Protein AF-X0VGZ4-F1 (afdb_monomer_lite)

Foldseek 3Di:
DDDDLVCVVVPPCPLVCLQQCLDCCDQNPVHVVVVVPDDHDPPVVSVVSNVCSVVVPDDDD

Sequence (61 aa):
FYVKKAHVGKVTGIREFLSEFTNEAAFGEDGYLAEKGLIPMPEVDRKAWHIKVKALQPLAM

Structure (mmCIF, N/CA/C/O backbone):
data_AF-X0VGZ4-F1
#
_entry.id   AF-X0VGZ4-F1
#
loop_
_atom_site.group_PDB
_atom_site.id
_atom_site.type_symbol
_atom_site.label_atom_id
_atom_site.label_alt_id
_atom_site.label_comp_id
_atom_site.label_asym_id
_atom_site.label_entity_id
_atom_site.label_seq_id
_atom_site.pdbx_PDB_ins_code
_atom_site.Cartn_x
_atom_site.Cartn_y
_atom_site.Cartn_z
_atom_site.occupancy
_atom_site.B_iso_or_equiv
_atom_site.auth_seq_id
_atom_site.auth_comp_id
_atom_site.auth_asym_id
_atom_site.auth_atom_id
_atom_site.pdbx_PDB_model_num
ATOM 1 N N . PHE A 1 1 ? 5.036 -2.875 3.128 1.00 79.38 1 PHE A N 1
ATOM 2 C CA . PHE A 1 1 ? 4.461 -2.373 4.398 1.00 79.38 1 PHE A CA 1
ATOM 3 C C . PHE A 1 1 ? 3.374 -3.345 4.876 1.00 79.38 1 PHE A C 1
ATOM 5 O O . PHE A 1 1 ? 2.924 -4.150 4.070 1.00 79.38 1 PHE A O 1
ATOM 12 N N . TYR A 1 2 ? 2.977 -3.316 6.155 1.00 88.62 2 TYR A N 1
ATOM 13 C CA . TYR A 1 2 ? 1.957 -4.213 6.733 1.00 88.62 2 TYR A CA 1
ATOM 14 C C . TYR A 1 2 ? 0.849 -3.404 7.414 1.00 88.62 2 TYR A C 1
ATOM 16 O O . TYR A 1 2 ? 1.135 -2.439 8.121 1.00 88.62 2 TYR A O 1
ATOM 24 N N . VAL A 1 3 ? -0.409 -3.817 7.233 1.00 90.94 3 VAL A N 1
ATOM 25 C CA . VAL A 1 3 ? -1.578 -3.205 7.878 1.00 90.94 3 VAL A CA 1
ATOM 26 C C . VAL A 1 3 ? -2.443 -4.292 8.505 1.00 90.94 3 VAL A C 1
ATOM 28 O O . VAL A 1 3 ? -2.759 -5.302 7.878 1.00 90.94 3 VAL A O 1
ATOM 31 N N . LYS A 1 4 ? -2.872 -4.072 9.752 1.00 9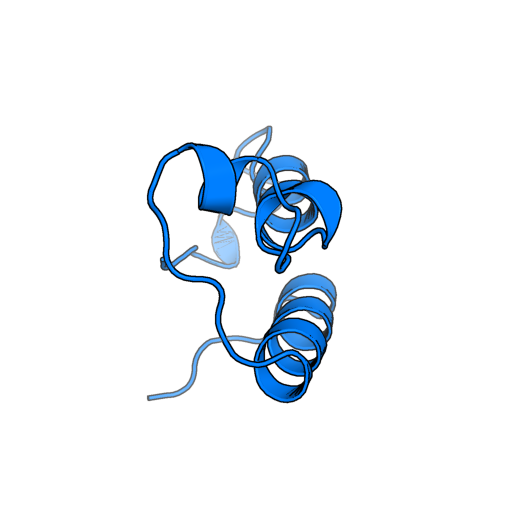2.62 4 LYS A N 1
ATOM 32 C CA . LYS A 1 4 ? -3.822 -4.960 10.430 1.00 92.62 4 LYS A CA 1
ATOM 33 C C . LYS A 1 4 ? -5.225 -4.727 9.877 1.00 92.62 4 LYS A C 1
ATOM 35 O O . LYS A 1 4 ? -5.788 -3.650 10.066 1.00 92.62 4 LYS A O 1
ATOM 40 N N . LYS A 1 5 ? -5.837 -5.760 9.289 1.00 91.56 5 LYS A N 1
ATOM 41 C CA . LYS A 1 5 ? -7.226 -5.705 8.790 1.00 91.56 5 LYS A CA 1
ATOM 42 C C . LYS A 1 5 ? -8.218 -5.203 9.846 1.00 91.56 5 LYS A C 1
ATOM 44 O O . LYS A 1 5 ? -9.118 -4.441 9.521 1.00 91.56 5 LYS A O 1
ATOM 49 N N . ALA A 1 6 ? -8.010 -5.561 11.116 1.00 92.69 6 ALA A N 1
ATOM 50 C CA . ALA A 1 6 ? -8.853 -5.138 12.235 1.00 92.69 6 ALA A CA 1
ATOM 51 C C . ALA A 1 6 ? -8.894 -3.613 12.468 1.00 92.69 6 ALA A C 1
ATOM 53 O O . ALA A 1 6 ? -9.782 -3.145 13.179 1.00 92.69 6 ALA A O 1
ATOM 54 N N . HIS A 1 7 ? -7.945 -2.848 11.917 1.00 93.50 7 HIS A N 1
ATOM 55 C CA . HIS A 1 7 ? -7.905 -1.387 12.042 1.00 93.50 7 HIS A CA 1
ATOM 56 C C . HIS A 1 7 ? -8.686 -0.673 10.932 1.00 93.50 7 HIS A C 1
ATOM 58 O O . HIS A 1 7 ? -9.032 0.496 11.094 1.00 93.50 7 HIS A O 1
ATOM 64 N N . VAL A 1 8 ? -9.002 -1.355 9.828 1.00 90.81 8 VAL A N 1
ATOM 65 C CA . VAL A 1 8 ? -9.783 -0.770 8.733 1.00 90.81 8 VAL A CA 1
ATOM 66 C C . VAL A 1 8 ? -11.198 -0.478 9.239 1.00 90.81 8 VAL A C 1
ATOM 68 O O . VAL A 1 8 ? -11.903 -1.389 9.665 1.00 90.81 8 VAL A O 1
ATOM 71 N N . GLY A 1 9 ? -11.602 0.794 9.225 1.00 88.12 9 GLY A N 1
ATOM 72 C CA . GLY A 1 9 ? -12.904 1.246 9.736 1.00 88.12 9 GLY A CA 1
ATOM 73 C C . GLY A 1 9 ? -12.963 1.494 11.250 1.00 88.12 9 GLY A C 1
ATOM 74 O O . GLY A 1 9 ? -13.974 1.995 11.727 1.00 88.12 9 GLY A O 1
ATOM 75 N N . LYS A 1 10 ? -11.894 1.190 12.003 1.00 94.25 10 LYS A N 1
ATOM 76 C CA . LYS A 1 10 ? -11.734 1.608 13.413 1.00 94.25 10 LYS A CA 1
ATOM 77 C C . LYS A 1 10 ? -10.786 2.789 13.557 1.00 94.25 10 LYS A C 1
ATOM 79 O O . LYS A 1 10 ? -10.997 3.656 14.395 1.00 94.25 10 LYS A O 1
ATOM 84 N N . VAL A 1 11 ? -9.728 2.789 12.751 1.00 93.75 11 VAL A N 1
ATOM 85 C CA . VAL A 1 11 ? -8.768 3.883 12.660 1.00 93.75 11 VAL A CA 1
ATOM 86 C C . VAL A 1 11 ? -9.079 4.656 11.387 1.00 93.75 11 VAL A C 1
ATOM 88 O O . VAL A 1 11 ? -9.043 4.101 10.284 1.00 93.75 11 VAL A O 1
ATOM 91 N N . THR A 1 12 ? -9.411 5.931 11.554 1.00 94.44 12 THR A N 1
ATOM 92 C CA . THR A 1 12 ? -9.680 6.860 10.455 1.00 94.44 12 THR A CA 1
ATOM 93 C C . THR A 1 12 ? -8.464 6.957 9.534 1.00 94.44 12 THR A C 1
ATOM 95 O O . THR A 1 12 ? -7.330 6.996 10.008 1.00 94.44 12 THR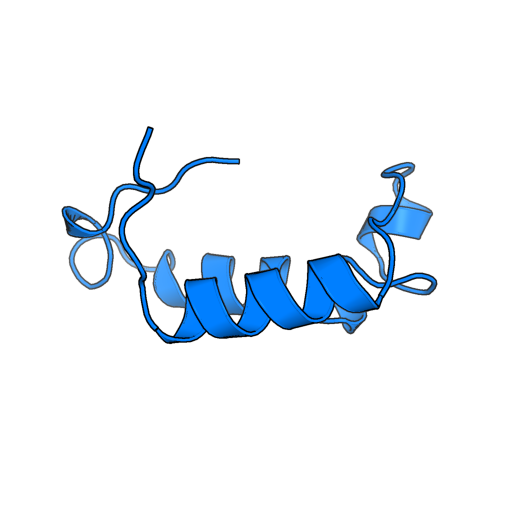 A O 1
ATOM 98 N N . GLY A 1 13 ? -8.683 6.984 8.219 1.00 93.06 13 GLY A N 1
ATOM 99 C CA . GLY A 1 13 ? -7.616 7.188 7.238 1.00 93.06 13 GLY A CA 1
ATOM 100 C C . GLY A 1 13 ? -6.907 5.916 6.768 1.00 93.06 13 GLY A C 1
ATOM 101 O O . GLY A 1 13 ? -6.173 5.973 5.787 1.00 93.06 13 GLY A O 1
ATOM 102 N N . ILE A 1 14 ? -7.102 4.754 7.409 1.00 94.44 14 ILE A N 1
ATOM 103 C CA . ILE A 1 14 ? -6.422 3.516 6.977 1.00 94.44 14 ILE A CA 1
ATOM 104 C C . ILE A 1 14 ? -6.912 3.049 5.605 1.00 94.44 14 ILE A C 1
ATOM 106 O O . ILE A 1 14 ? -6.114 2.572 4.800 1.00 94.44 14 ILE A O 1
ATOM 110 N N . ARG A 1 15 ? -8.216 3.157 5.327 1.00 92.00 15 ARG A N 1
ATOM 111 C CA . ARG A 1 15 ? -8.769 2.735 4.032 1.00 92.00 15 ARG A CA 1
ATOM 112 C C . ARG A 1 15 ? -8.270 3.649 2.914 1.00 92.00 15 ARG A C 1
ATOM 114 O O . ARG A 1 15 ? -7.903 3.163 1.848 1.00 92.00 15 ARG A O 1
ATOM 121 N N . GLU A 1 16 ? -8.233 4.943 3.186 1.00 94.06 16 GLU A N 1
ATOM 122 C C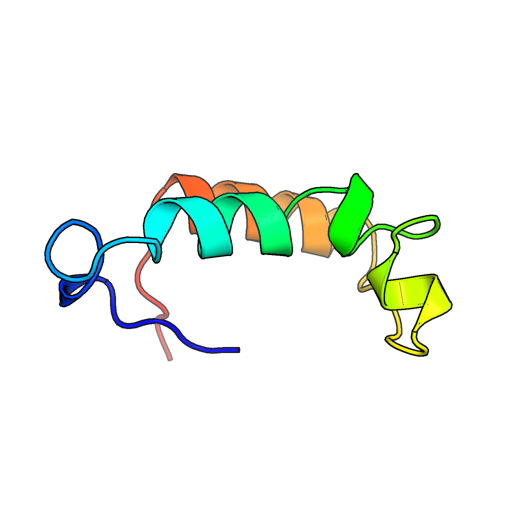A . GLU A 1 16 ? -7.767 5.991 2.287 1.00 94.06 16 GLU A CA 1
ATOM 123 C C . GLU A 1 16 ? -6.269 5.827 2.015 1.00 94.06 16 GLU A C 1
ATOM 125 O O . GLU A 1 16 ? -5.863 5.774 0.859 1.00 94.06 16 GLU A O 1
ATOM 130 N N . PHE A 1 17 ? -5.464 5.619 3.062 1.00 93.75 17 PHE A N 1
ATOM 131 C CA . PHE A 1 17 ? -4.032 5.342 2.944 1.00 93.75 17 PHE A CA 1
ATOM 132 C C . PHE A 1 17 ? -3.752 4.103 2.090 1.00 93.75 17 PHE A C 1
ATOM 134 O O . PHE A 1 17 ? -2.895 4.146 1.215 1.00 93.75 17 PHE A O 1
ATOM 141 N N . LEU A 1 18 ? -4.478 3.005 2.323 1.00 94.06 18 LEU A N 1
ATOM 142 C CA . LEU A 1 18 ? -4.336 1.783 1.532 1.00 94.06 18 LEU A CA 1
ATOM 143 C C . LEU A 1 18 ? -4.650 2.022 0.053 1.00 94.06 18 LEU A C 1
ATOM 145 O O . LEU A 1 18 ? -3.896 1.568 -0.800 1.00 94.06 18 LEU A O 1
ATOM 149 N N . SER A 1 19 ? -5.741 2.735 -0.238 1.00 92.88 19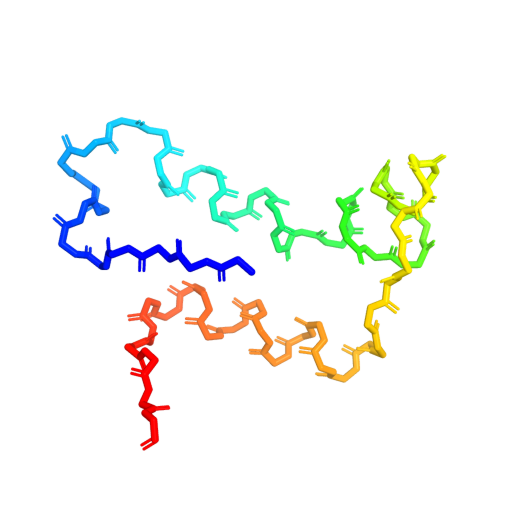 SER A N 1
ATOM 150 C CA . SER A 1 19 ? -6.142 3.041 -1.612 1.00 92.88 19 SER A CA 1
ATOM 151 C C . SER A 1 19 ? -5.147 3.955 -2.319 1.00 92.88 19 SER A C 1
ATOM 153 O O . SER A 1 19 ? -4.906 3.766 -3.507 1.00 92.88 19 SER A O 1
ATOM 155 N N . GLU A 1 20 ? -4.601 4.941 -1.609 1.00 94.38 20 GLU A N 1
ATOM 156 C CA . GLU A 1 20 ? -3.653 5.898 -2.174 1.00 94.38 20 GLU A CA 1
ATOM 157 C C . GLU A 1 20 ? -2.287 5.254 -2.394 1.00 94.38 20 GLU A C 1
ATOM 159 O O . GLU A 1 20 ? -1.726 5.337 -3.479 1.00 94.38 20 GLU A O 1
ATOM 164 N N . PHE A 1 21 ? -1.773 4.527 -1.401 1.00 93.50 21 PHE A N 1
ATOM 165 C CA . PHE A 1 21 ? -0.455 3.905 -1.496 1.00 93.50 21 PHE A CA 1
ATOM 166 C C . PHE A 1 21 ? -0.378 2.846 -2.607 1.00 93.50 21 PHE A C 1
ATOM 168 O O . PHE A 1 21 ? 0.693 2.640 -3.171 1.00 93.50 21 PHE A O 1
ATOM 175 N N . THR A 1 22 ? -1.490 2.173 -2.935 1.00 93.50 22 THR A N 1
ATOM 176 C CA . THR A 1 22 ? -1.554 1.222 -4.060 1.00 93.50 22 THR A CA 1
ATOM 177 C C . THR A 1 22 ? -2.124 1.812 -5.348 1.00 93.50 22 THR A C 1
ATOM 179 O O . THR A 1 22 ? -2.542 1.066 -6.234 1.00 93.50 22 THR A O 1
ATOM 182 N N . ASN A 1 23 ? -2.186 3.137 -5.462 1.00 93.88 23 ASN A N 1
ATOM 183 C CA . ASN A 1 23 ? -2.578 3.816 -6.690 1.00 93.88 23 ASN A CA 1
ATOM 184 C C . ASN A 1 23 ? -1.378 3.924 -7.643 1.00 93.88 23 ASN A C 1
ATOM 186 O O . ASN A 1 23 ? -0.269 4.206 -7.195 1.00 93.88 23 ASN A O 1
ATOM 190 N N . GLU A 1 24 ? -1.589 3.775 -8.955 1.00 92.75 24 GLU A N 1
ATOM 191 C CA . GLU A 1 24 ? -0.533 3.975 -9.964 1.00 92.75 24 GLU A CA 1
ATOM 192 C C . GLU A 1 24 ? 0.072 5.385 -9.885 1.00 92.75 24 GLU A C 1
ATOM 194 O O . GLU A 1 24 ? 1.279 5.531 -10.037 1.00 92.75 24 GLU A O 1
ATOM 199 N N . ALA A 1 25 ? -0.720 6.406 -9.533 1.00 94.00 25 ALA A N 1
ATOM 200 C CA . ALA A 1 25 ? -0.205 7.762 -9.308 1.00 94.00 25 ALA A CA 1
ATOM 201 C C . ALA A 1 25 ? 0.788 7.856 -8.129 1.00 94.00 25 ALA A C 1
ATOM 203 O O . ALA A 1 25 ? 1.603 8.775 -8.078 1.00 94.00 25 ALA A O 1
ATOM 204 N N . ALA A 1 26 ? 0.733 6.909 -7.186 1.00 94.94 26 ALA A N 1
ATOM 205 C CA . ALA A 1 26 ? 1.635 6.839 -6.046 1.00 94.94 26 ALA A CA 1
ATOM 206 C C . ALA A 1 26 ? 2.839 5.946 -6.325 1.00 94.94 26 ALA A C 1
ATOM 208 O O . ALA A 1 26 ? 3.968 6.427 -6.338 1.00 94.94 26 ALA A O 1
ATOM 209 N N . PHE A 1 27 ? 2.603 4.650 -6.531 1.00 94.06 27 PHE A N 1
ATOM 210 C CA . PHE A 1 27 ? 3.644 3.615 -6.572 1.00 94.06 27 PHE A CA 1
ATOM 211 C C . PHE A 1 27 ? 3.985 3.100 -7.981 1.00 94.06 27 PHE A C 1
ATOM 213 O O . PHE A 1 27 ? 4.701 2.103 -8.103 1.00 94.06 27 PHE A O 1
ATOM 220 N N . GLY A 1 28 ? 3.399 3.708 -9.019 1.00 93.06 28 GLY A N 1
ATOM 221 C CA . GLY A 1 28 ? 3.625 3.356 -10.417 1.00 93.06 28 GLY A CA 1
ATOM 222 C C . GLY A 1 28 ? 5.004 3.793 -10.900 1.00 93.06 28 GLY A C 1
ATOM 223 O O . GLY A 1 28 ? 5.764 4.403 -10.150 1.00 93.06 28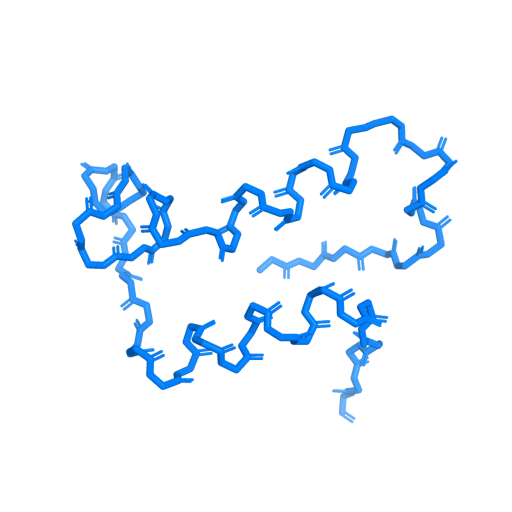 GLY A O 1
ATOM 224 N N . GLU A 1 29 ? 5.327 3.483 -12.157 1.00 92.00 29 GLU A N 1
ATOM 225 C CA . GLU A 1 29 ? 6.624 3.862 -12.744 1.00 92.00 29 GLU A CA 1
ATOM 226 C C . GLU A 1 29 ? 6.831 5.380 -12.764 1.00 92.00 29 GLU A C 1
ATOM 228 O O . GLU A 1 29 ? 7.888 5.851 -12.360 1.00 92.00 29 GLU A O 1
ATOM 233 N N . ASP A 1 30 ? 5.777 6.125 -13.100 1.00 91.69 30 ASP A N 1
ATOM 234 C CA . ASP A 1 30 ? 5.746 7.592 -13.075 1.00 91.69 30 ASP A CA 1
ATOM 235 C C . ASP A 1 30 ? 5.084 8.147 -11.795 1.00 91.69 30 ASP A C 1
ATOM 237 O O . ASP A 1 30 ? 4.571 9.265 -11.770 1.00 91.69 30 ASP A O 1
ATOM 241 N N . GLY A 1 31 ? 5.003 7.340 -10.732 1.00 93.12 31 GLY A N 1
ATOM 242 C CA . GLY A 1 31 ? 4.327 7.722 -9.494 1.00 93.12 31 GLY A CA 1
ATOM 243 C C . GLY A 1 31 ? 5.170 8.636 -8.601 1.00 93.12 31 GLY A C 1
ATOM 244 O O . GLY A 1 31 ? 6.401 8.576 -8.598 1.00 93.12 31 GLY A O 1
ATOM 245 N N . TYR A 1 32 ? 4.522 9.426 -7.739 1.00 95.38 32 TYR A N 1
ATOM 246 C CA . TYR A 1 32 ? 5.232 10.365 -6.852 1.00 95.38 32 TYR A CA 1
ATOM 247 C C . TYR A 1 32 ? 6.162 9.676 -5.836 1.00 95.38 32 TYR A C 1
ATOM 249 O O . TYR A 1 32 ? 7.004 10.325 -5.213 1.00 95.38 32 TYR A O 1
ATOM 257 N N . LEU A 1 33 ? 5.999 8.373 -5.587 1.00 93.62 33 LEU A N 1
ATOM 258 C CA . LEU A 1 33 ? 6.929 7.609 -4.758 1.00 93.62 33 LEU A CA 1
ATOM 259 C C . LEU A 1 33 ? 8.222 7.281 -5.507 1.00 93.62 33 LEU A C 1
ATOM 261 O O . LEU A 1 33 ? 9.279 7.260 -4.875 1.00 93.62 33 LEU A O 1
ATOM 265 N N . ALA A 1 34 ? 8.144 7.080 -6.823 1.00 94.25 34 ALA A N 1
ATOM 266 C CA . ALA A 1 34 ? 9.314 6.894 -7.670 1.00 94.25 34 ALA A CA 1
ATOM 267 C C . ALA A 1 34 ? 10.165 8.169 -7.708 1.00 94.25 34 ALA A C 1
ATOM 269 O O . ALA A 1 34 ? 11.372 8.114 -7.476 1.00 94.25 34 ALA A O 1
ATOM 270 N N . GLU A 1 35 ? 9.525 9.335 -7.839 1.00 92.88 35 GLU A N 1
ATOM 271 C CA . GLU A 1 35 ? 10.199 10.642 -7.756 1.00 92.88 35 GLU A CA 1
ATOM 272 C C . GLU A 1 35 ? 10.909 10.866 -6.411 1.00 92.88 35 GLU A C 1
ATOM 274 O O . GLU A 1 35 ? 11.942 11.530 -6.333 1.00 92.88 35 GLU A O 1
ATOM 279 N N . LYS A 1 36 ? 10.372 10.283 -5.333 1.00 93.94 36 LYS A N 1
ATOM 280 C CA . LYS A 1 36 ? 10.954 10.337 -3.983 1.00 93.94 36 LYS A CA 1
ATOM 281 C C . LYS A 1 36 ? 12.031 9.274 -3.739 1.00 93.94 36 LYS A C 1
ATOM 283 O O . LYS A 1 36 ? 12.509 9.152 -2.611 1.00 93.94 36 LYS A O 1
ATOM 288 N N . GLY A 1 37 ? 12.417 8.518 -4.767 1.00 93.88 37 GLY A N 1
ATOM 289 C CA . GLY A 1 37 ? 13.501 7.540 -4.718 1.00 93.88 37 GLY A CA 1
ATOM 290 C C . GLY A 1 37 ? 13.083 6.122 -4.324 1.00 93.88 37 GLY A C 1
ATOM 291 O O . GLY A 1 37 ? 13.956 5.307 -4.024 1.00 93.88 37 GLY A O 1
ATOM 292 N N . LEU A 1 38 ? 11.784 5.797 -4.306 1.00 93.62 38 LEU A N 1
ATOM 293 C CA . LEU A 1 38 ? 11.347 4.402 -4.184 1.00 93.62 38 LEU A CA 1
ATOM 294 C C . LEU A 1 38 ? 11.418 3.701 -5.542 1.00 93.62 38 LEU A C 1
ATOM 296 O O . LEU A 1 38 ? 11.097 4.278 -6.570 1.00 93.62 38 LEU A O 1
ATOM 300 N N . ILE A 1 39 ? 11.809 2.429 -5.544 1.00 94.12 39 ILE A N 1
ATOM 301 C CA . ILE A 1 39 ? 11.816 1.624 -6.766 1.00 94.12 39 ILE A CA 1
ATOM 302 C C . ILE A 1 39 ? 10.433 0.975 -6.917 1.00 94.12 39 ILE A C 1
ATOM 304 O O . ILE A 1 39 ? 10.030 0.213 -6.028 1.00 94.12 39 ILE A O 1
ATOM 308 N N . PRO A 1 40 ? 9.692 1.258 -8.001 1.00 93.81 40 PRO A N 1
ATOM 309 C CA . PRO A 1 40 ? 8.404 0.631 -8.247 1.00 93.81 40 PRO A CA 1
ATOM 310 C C . PRO A 1 40 ? 8.586 -0.868 -8.516 1.00 93.81 40 PRO A C 1
ATOM 312 O O . PRO A 1 40 ? 9.524 -1.303 -9.181 1.00 93.81 40 PRO A O 1
ATOM 315 N N . MET A 1 41 ? 7.667 -1.680 -7.990 1.00 92.25 41 MET A N 1
ATOM 316 C CA . MET A 1 41 ? 7.593 -3.106 -8.337 1.00 92.25 41 MET A CA 1
ATOM 317 C C . MET A 1 41 ? 7.173 -3.271 -9.806 1.00 92.25 41 MET A C 1
ATOM 319 O O . MET A 1 41 ? 6.546 -2.353 -10.333 1.00 92.25 41 MET A O 1
ATOM 323 N N . PRO A 1 42 ? 7.408 -4.426 -10.455 1.00 95.50 42 PRO A N 1
ATOM 324 C CA . PRO A 1 42 ? 6.879 -4.699 -11.791 1.00 95.50 42 PRO A CA 1
ATOM 325 C C . PRO A 1 42 ? 5.359 -4.500 -11.874 1.00 95.50 42 PRO A C 1
ATOM 327 O O . PRO A 1 42 ? 4.630 -4.777 -10.919 1.00 95.50 42 PRO A O 1
ATOM 330 N N . GLU A 1 43 ? 4.862 -4.058 -13.029 1.00 93.50 43 GLU A N 1
ATOM 331 C CA . GLU A 1 43 ? 3.442 -3.734 -13.242 1.00 93.50 43 GLU A CA 1
ATOM 332 C C . GLU A 1 43 ? 2.494 -4.886 -12.854 1.00 93.50 43 GLU A C 1
ATOM 334 O O . GLU A 1 43 ? 1.460 -4.668 -12.218 1.00 93.50 43 GLU A O 1
ATOM 339 N N . VAL A 1 44 ? 2.869 -6.125 -13.189 1.00 94.81 44 VAL A N 1
ATOM 340 C CA . VAL A 1 44 ? 2.093 -7.333 -12.863 1.00 94.81 44 VAL A CA 1
ATOM 341 C C . VAL A 1 44 ? 1.909 -7.476 -11.351 1.00 94.81 44 VAL A C 1
ATOM 343 O O . VAL A 1 44 ? 0.794 -7.717 -10.878 1.00 94.81 44 VAL A O 1
ATOM 346 N N . ASP A 1 45 ? 2.978 -7.259 -10.586 1.00 94.00 45 ASP A N 1
ATOM 347 C CA . ASP A 1 45 ? 2.945 -7.350 -9.130 1.00 94.00 45 ASP A CA 1
ATOM 348 C C . ASP A 1 45 ? 2.142 -6.197 -8.526 1.00 94.00 45 ASP A C 1
ATOM 350 O O . ASP A 1 45 ? 1.301 -6.431 -7.654 1.00 94.00 45 ASP A O 1
ATOM 354 N N . ARG A 1 46 ? 2.325 -4.960 -9.013 1.00 94.25 46 ARG A N 1
ATOM 355 C CA . ARG A 1 46 ? 1.554 -3.790 -8.546 1.00 94.25 46 ARG A CA 1
ATOM 356 C C . ARG A 1 46 ? 0.052 -3.994 -8.723 1.00 94.25 46 ARG A C 1
ATOM 358 O O . ARG A 1 46 ? -0.707 -3.811 -7.767 1.00 94.25 46 ARG A O 1
ATOM 365 N N . LYS A 1 47 ? -0.378 -4.464 -9.897 1.00 93.81 47 LYS A N 1
ATOM 366 C CA . LYS A 1 47 ? -1.788 -4.784 -10.179 1.00 93.81 47 LYS A CA 1
ATOM 367 C C . LYS A 1 47 ? -2.320 -5.875 -9.254 1.00 93.81 47 LYS A C 1
ATOM 369 O O . LYS A 1 47 ? -3.409 -5.725 -8.693 1.00 93.81 47 LYS A O 1
ATOM 374 N N . ALA A 1 48 ? -1.552 -6.945 -9.048 1.00 94.12 48 ALA A N 1
ATOM 375 C CA . ALA A 1 48 ? -1.932 -8.009 -8.124 1.00 94.12 48 ALA A CA 1
ATOM 376 C C . ALA A 1 48 ? -2.098 -7.475 -6.690 1.00 94.12 48 ALA A C 1
ATOM 378 O O . ALA A 1 48 ? -3.088 -7.785 -6.022 1.00 94.12 48 ALA A O 1
ATOM 379 N N . TRP A 1 49 ? -1.174 -6.635 -6.221 1.00 93.12 49 TRP A N 1
ATOM 380 C CA . TRP A 1 49 ? -1.243 -6.022 -4.894 1.00 93.12 49 TRP A CA 1
ATOM 381 C C . TRP A 1 49 ? -2.416 -5.054 -4.742 1.00 93.12 49 TRP A C 1
ATOM 383 O O . TRP A 1 49 ? -3.094 -5.106 -3.716 1.00 93.12 49 TRP A O 1
ATOM 393 N N . HIS A 1 50 ? -2.722 -4.244 -5.756 1.00 92.38 50 HIS A N 1
ATOM 394 C CA . HIS A 1 50 ? -3.897 -3.364 -5.750 1.00 92.38 50 HIS A CA 1
ATOM 395 C C . HIS A 1 50 ? -5.201 -4.145 -5.556 1.00 92.38 50 HIS A C 1
ATOM 397 O O . HIS A 1 50 ? -6.050 -3.773 -4.743 1.00 92.38 50 HIS A O 1
ATOM 403 N N . ILE A 1 51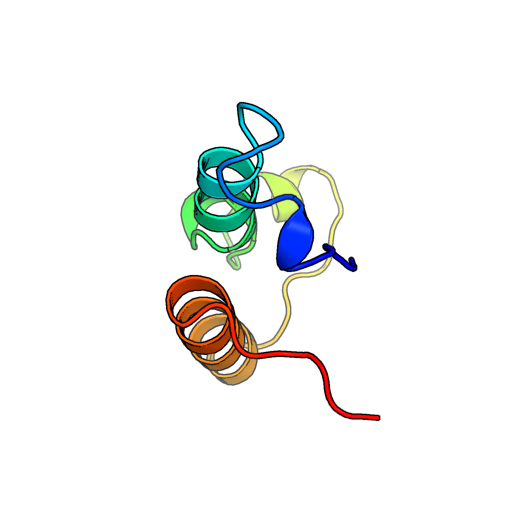 ? -5.343 -5.280 -6.249 1.00 93.62 51 ILE A N 1
ATOM 404 C CA . ILE A 1 51 ? -6.510 -6.162 -6.107 1.00 93.62 51 ILE A CA 1
ATOM 405 C C . ILE A 1 51 ? -6.572 -6.752 -4.691 1.00 93.62 51 ILE A C 1
ATOM 407 O O . ILE A 1 51 ? -7.623 -6.698 -4.047 1.00 93.62 51 ILE A O 1
ATOM 411 N N . LYS A 1 52 ? -5.446 -7.262 -4.173 1.00 93.31 52 LYS A N 1
ATOM 412 C CA . LYS A 1 52 ? -5.363 -7.831 -2.815 1.00 93.31 52 LYS A CA 1
ATOM 413 C C . LYS A 1 52 ? -5.724 -6.805 -1.737 1.00 93.31 52 LYS A C 1
ATOM 415 O O . LYS A 1 52 ? -6.446 -7.135 -0.793 1.00 93.31 52 LYS A O 1
ATOM 420 N N . VAL A 1 53 ? -5.256 -5.565 -1.883 1.00 93.12 53 VAL A N 1
ATOM 421 C CA . VAL A 1 53 ? -5.540 -4.467 -0.950 1.00 93.12 53 VAL A CA 1
ATOM 422 C C . VAL A 1 53 ? -7.009 -4.057 -1.011 1.00 93.12 53 VAL A C 1
ATOM 424 O O . VAL A 1 53 ? -7.643 -3.966 0.041 1.00 93.12 53 VAL A O 1
ATOM 427 N N . LYS A 1 54 ? -7.596 -3.918 -2.207 1.00 90.88 54 LYS A N 1
ATOM 428 C CA . LYS A 1 54 ? -9.042 -3.669 -2.360 1.00 90.88 54 LYS A CA 1
ATOM 429 C C . LYS A 1 54 ? -9.900 -4.764 -1.724 1.00 90.88 54 LYS A C 1
ATOM 431 O O . LYS A 1 54 ? -10.909 -4.458 -1.091 1.00 90.88 54 LYS A O 1
ATOM 436 N N . ALA A 1 55 ? -9.484 -6.024 -1.844 1.00 93.25 55 ALA A N 1
ATOM 437 C CA . ALA A 1 55 ? -10.164 -7.162 -1.226 1.00 93.25 55 ALA A CA 1
ATOM 438 C C . ALA A 1 55 ? -9.915 -7.284 0.292 1.00 93.25 55 ALA A C 1
ATOM 440 O O . ALA A 1 55 ? -10.528 -8.130 0.950 1.00 93.25 55 ALA A O 1
ATOM 441 N N . LEU A 1 56 ? -9.014 -6.472 0.866 1.00 91.50 56 LEU A N 1
ATOM 442 C CA . LEU A 1 56 ? -8.518 -6.619 2.240 1.00 91.50 56 LEU A CA 1
ATOM 443 C C . LEU A 1 56 ? -8.125 -8.075 2.534 1.00 91.50 56 LEU A C 1
ATOM 445 O O . LEU A 1 56 ? -8.530 -8.656 3.558 1.00 91.50 56 LEU A O 1
ATOM 449 N N . GLN A 1 57 ? -7.391 -8.678 1.595 1.00 92.81 57 GLN A N 1
ATOM 450 C CA . GLN A 1 57 ? -6.942 -10.058 1.701 1.00 92.81 57 GLN A CA 1
ATOM 451 C C . GLN A 1 57 ? -5.942 -10.176 2.863 1.00 92.81 57 GLN A C 1
ATOM 453 O O . GLN A 1 57 ? -4.957 -9.434 2.893 1.00 92.81 57 GLN A O 1
ATOM 458 N N . PRO A 1 58 ? -6.175 -11.073 3.840 1.00 90.75 58 PRO A N 1
ATOM 459 C CA . PRO A 1 58 ? -5.208 -11.321 4.900 1.00 90.75 58 PRO A CA 1
ATOM 460 C C . PRO A 1 58 ? -3.883 -11.815 4.317 1.00 90.75 58 PRO A C 1
ATOM 462 O O . PRO A 1 58 ? -3.872 -12.657 3.420 1.00 90.75 58 PRO A O 1
ATOM 465 N N . LEU A 1 59 ? -2.773 -11.300 4.844 1.00 87.81 59 LEU A N 1
ATOM 466 C CA . LEU A 1 59 ? -1.451 -11.811 4.508 1.00 87.81 59 LEU A CA 1
ATOM 467 C C . LEU A 1 59 ? -1.306 -13.206 5.129 1.00 87.81 59 LEU A C 1
ATOM 469 O O . LEU A 1 59 ? -1.358 -13.337 6.352 1.00 87.81 59 LEU A O 1
ATOM 473 N N . ALA A 1 60 ? -1.171 -14.228 4.288 1.00 79.56 60 ALA A N 1
ATOM 474 C CA . ALA A 1 60 ? -0.773 -15.565 4.708 1.00 79.56 60 ALA A CA 1
ATOM 475 C C . ALA A 1 60 ? 0.757 -15.653 4.648 1.00 79.56 60 ALA A C 1
ATOM 477 O O . ALA A 1 60 ? 1.351 -15.150 3.692 1.00 79.56 60 ALA A O 1
ATOM 478 N N . MET A 1 61 ? 1.361 -16.224 5.692 1.00 60.53 61 MET A N 1
ATOM 479 C CA . MET A 1 61 ? 2.781 -16.587 5.711 1.00 60.53 61 MET A CA 1
ATOM 480 C C . MET A 1 61 ? 2.975 -17.961 5.085 1.00 60.53 61 MET A C 1
ATOM 482 O O . MET A 1 61 ? 2.079 -18.810 5.296 1.00 60.53 61 MET A O 1
#

Organism: NCBI:txid412755

Radius of gyration: 12.06 Å; chains: 1; bounding box: 26×27×27 Å

pLDDT: mean 92.07, std 4.98, range [60.53, 95.5]

Secondary structure (DSSP, 8-state):
----GGGBTTBTTHHHHHHHHTSHHHHSTTSHHHHTTPPPPPHHHHHHHHHHHHTT-----